Protein AF-A0A2M8KJ79-F1 (afdb_monomer_lite)

Radius of gyration: 17.93 Å; chains: 1; bounding box: 48×59×41 Å

Foldseek 3Di:
DDDDWDQLLVVLLVVQVVQAPDQPQQFDWDQDPNDTDGLCPRLLQRFQQSLQVSCVVSVQFDHGDSAPVVSVVRNVVSAKDWDDDADFFKKWWWAWDDDPNDTHTGIWGDHPPQKTWTRDNVSSGIHIAGSCNVVPIDTPTIIDHPCSVDSTDDDDDDDDDPDDDDDDD

pLDDT: mean 88.81, std 17.7, range [31.11, 98.81]

Organism: NCBI:txid1974816

Sequence (169 aa):
MPQYKIALKKSYLAMIKNAVGTNMFRNFYLIKNGRVNDDTKDGQLSCALFVTAILYHFGLIKKPHLTVKSTQADLKTSGWRKIKGPKPGAVLFWEEKYNNGSANRHVGFYLGQQMAISNMASKRKPGRHHWTYNNARQVEAIYWHSELNNKQFNGAGKKLDKDEKIIDS

Structure (mmCIF, N/CA/C/O backbone):
data_AF-A0A2M8KJ79-F1
#
_entry.id   AF-A0A2M8KJ79-F1
#
loop_
_atom_site.group_PDB
_atom_site.id
_atom_site.type_symbol
_atom_site.label_atom_id
_atom_site.label_alt_id
_atom_site.label_comp_id
_atom_site.label_asym_id
_atom_site.label_entity_id
_atom_site.label_seq_id
_atom_site.pdbx_PDB_ins_code
_atom_site.Cartn_x
_atom_site.Cartn_y
_atom_site.Cartn_z
_atom_site.occupancy
_atom_site.B_iso_or_equiv
_atom_site.auth_seq_id
_atom_site.auth_comp_id
_atom_site.auth_asym_id
_atom_site.auth_atom_id
_atom_site.pdbx_PDB_model_num
ATOM 1 N N . MET A 1 1 ? -30.635 21.787 -1.728 1.00 49.97 1 MET A N 1
ATOM 2 C CA . MET A 1 1 ? -29.922 20.628 -2.319 1.00 49.97 1 MET A CA 1
ATOM 3 C C . MET A 1 1 ? -29.562 19.649 -1.206 1.00 49.97 1 MET A C 1
ATOM 5 O O . MET A 1 1 ? -29.177 20.126 -0.144 1.00 49.97 1 MET A O 1
ATOM 9 N N . PRO A 1 2 ? -29.710 18.325 -1.388 1.00 60.00 2 PRO A N 1
ATOM 10 C CA . PRO A 1 2 ? -29.356 17.361 -0.348 1.00 60.00 2 PRO A CA 1
ATOM 11 C C . PRO A 1 2 ? -27.848 17.372 -0.060 1.00 60.00 2 PRO A C 1
ATOM 13 O O . PRO A 1 2 ? -27.031 17.404 -0.979 1.00 60.00 2 PRO A O 1
ATOM 16 N N . GLN A 1 3 ? -27.485 17.340 1.225 1.00 80.56 3 GLN A N 1
ATOM 17 C CA . GLN A 1 3 ? -26.095 17.273 1.674 1.00 80.56 3 GLN A CA 1
ATOM 18 C C . GLN A 1 3 ? -25.625 15.812 1.685 1.00 80.56 3 GLN A C 1
ATOM 20 O O . GLN A 1 3 ? -26.063 15.015 2.514 1.00 80.56 3 GLN A O 1
ATOM 25 N N . TYR A 1 4 ? -24.710 15.458 0.784 1.00 82.38 4 TYR A N 1
ATOM 26 C CA . TYR A 1 4 ? -24.115 14.122 0.732 1.00 82.38 4 TYR A CA 1
ATOM 27 C C . TYR A 1 4 ? -22.807 14.067 1.525 1.00 82.38 4 TYR A C 1
ATOM 29 O O . TYR A 1 4 ? -21.997 14.990 1.478 1.00 82.38 4 TYR A O 1
ATOM 37 N N . LYS A 1 5 ? -22.584 12.960 2.243 1.00 83.31 5 LYS A N 1
ATOM 38 C CA . LYS A 1 5 ? -21.349 12.692 2.995 1.00 83.31 5 LYS A CA 1
ATOM 39 C C . LYS A 1 5 ? -20.758 11.355 2.571 1.00 83.31 5 LYS A C 1
ATOM 41 O O . LYS A 1 5 ? -21.485 10.376 2.399 1.00 83.31 5 LYS A O 1
ATOM 46 N N . ILE A 1 6 ? -19.435 11.290 2.438 1.00 87.00 6 ILE A N 1
ATOM 47 C CA . ILE A 1 6 ? -18.749 10.059 2.036 1.00 87.00 6 ILE A CA 1
ATOM 48 C C . ILE A 1 6 ? -18.620 9.128 3.247 1.00 87.00 6 ILE A C 1
ATOM 50 O O . ILE A 1 6 ? -18.073 9.499 4.289 1.00 87.00 6 ILE A O 1
ATOM 54 N N . ALA A 1 7 ? -19.050 7.875 3.083 1.00 93.12 7 ALA A N 1
ATOM 55 C CA . ALA A 1 7 ? -18.786 6.793 4.030 1.00 93.12 7 ALA A CA 1
ATOM 56 C C . ALA A 1 7 ? -17.352 6.248 3.852 1.00 93.12 7 ALA A C 1
ATOM 58 O O . ALA A 1 7 ? -17.161 5.106 3.427 1.00 93.12 7 ALA A O 1
ATOM 59 N N . LEU A 1 8 ? -16.343 7.072 4.169 1.00 94.31 8 LEU A N 1
ATOM 60 C CA . LEU A 1 8 ? -14.927 6.869 3.812 1.00 94.31 8 LEU A CA 1
ATOM 61 C C . LEU A 1 8 ? -14.433 5.444 4.046 1.00 94.31 8 LEU A C 1
ATOM 63 O O . LEU A 1 8 ? -14.038 4.770 3.100 1.00 94.31 8 LEU A O 1
ATOM 67 N N . LYS A 1 9 ? -14.489 4.956 5.292 1.00 95.44 9 LYS A N 1
ATOM 68 C CA . LYS A 1 9 ? -13.973 3.622 5.629 1.00 95.44 9 LYS A CA 1
ATOM 69 C C . LYS A 1 9 ? -14.675 2.515 4.837 1.00 95.44 9 LYS A C 1
ATOM 71 O O . LYS A 1 9 ? -14.025 1.556 4.427 1.00 95.44 9 LYS A O 1
ATOM 76 N N . LYS A 1 10 ? -15.992 2.627 4.630 1.00 95.75 10 LYS A N 1
ATOM 77 C CA . LYS A 1 10 ? -16.778 1.616 3.909 1.00 95.75 10 LYS A CA 1
ATOM 78 C C . LYS A 1 10 ? -16.362 1.571 2.440 1.00 95.75 10 LYS A C 1
ATOM 80 O O . LYS A 1 10 ? -16.045 0.490 1.950 1.00 95.75 10 LYS A O 1
ATOM 85 N N . SER A 1 11 ? -16.297 2.727 1.782 1.00 97.12 11 SER A N 1
ATOM 86 C CA . SER A 1 11 ? -15.867 2.839 0.383 1.00 97.12 11 SER A CA 1
ATOM 87 C C . SER A 1 11 ? -14.410 2.409 0.196 1.00 97.12 11 SER A C 1
ATOM 89 O O . SER A 1 11 ? -14.110 1.644 -0.715 1.00 97.12 11 SER A O 1
ATOM 91 N N . TYR A 1 12 ? -13.522 2.808 1.109 1.00 97.62 12 TYR A N 1
ATOM 92 C CA . TYR A 1 12 ? -12.113 2.415 1.124 1.00 97.62 12 TYR A CA 1
ATOM 93 C C . TYR A 1 12 ? -11.926 0.899 1.220 1.00 97.62 12 TYR A C 1
ATOM 95 O O . TYR A 1 12 ? -11.257 0.293 0.384 1.00 97.62 12 TYR A O 1
ATOM 103 N N . LEU A 1 13 ? -12.579 0.252 2.191 1.00 98.00 13 LEU A N 1
ATOM 104 C CA . LEU A 1 13 ? -12.514 -1.203 2.334 1.00 98.00 13 LEU A CA 1
ATOM 105 C C . LEU A 1 13 ? -13.159 -1.933 1.152 1.00 98.00 13 LEU A C 1
ATOM 107 O O . LEU A 1 13 ? -12.666 -2.990 0.760 1.00 98.00 13 LEU A O 1
ATOM 111 N N . ALA A 1 14 ? -14.246 -1.399 0.590 1.00 98.44 14 ALA A N 1
ATOM 112 C CA . ALA A 1 14 ? -14.871 -1.962 -0.602 1.00 98.44 14 ALA A CA 1
ATOM 113 C C . ALA A 1 14 ? -13.920 -1.902 -1.805 1.00 98.44 14 ALA A C 1
ATOM 115 O O . ALA A 1 14 ? -13.718 -2.918 -2.463 1.00 98.44 14 ALA A O 1
ATOM 116 N N . MET A 1 15 ? -13.257 -0.764 -2.035 1.00 98.56 15 MET A N 1
ATOM 117 C CA . MET A 1 15 ? -12.286 -0.607 -3.121 1.00 98.56 15 MET A CA 1
ATOM 118 C C . MET A 1 15 ? -11.098 -1.565 -2.973 1.00 98.56 15 MET A C 1
ATOM 120 O O . MET A 1 15 ? -10.739 -2.238 -3.936 1.00 98.56 15 MET A O 1
ATOM 124 N N . ILE A 1 16 ? -10.541 -1.708 -1.764 1.00 98.69 16 ILE A N 1
ATOM 125 C CA . ILE A 1 16 ? -9.468 -2.682 -1.502 1.00 98.69 16 ILE A CA 1
ATOM 126 C C . ILE A 1 16 ? -9.925 -4.106 -1.842 1.00 98.69 16 ILE A C 1
ATOM 128 O O . ILE A 1 16 ? -9.190 -4.855 -2.482 1.00 98.69 16 ILE A O 1
ATOM 132 N N . LYS A 1 17 ? -11.135 -4.498 -1.424 1.00 98.56 17 LYS A N 1
ATOM 133 C CA . LYS A 1 17 ? -11.678 -5.841 -1.686 1.00 98.56 17 LYS A CA 1
ATOM 134 C C . LYS A 1 17 ? -11.936 -6.080 -3.174 1.00 98.56 17 LYS A C 1
ATOM 136 O O . LYS A 1 17 ? -11.635 -7.173 -3.651 1.00 98.56 17 LYS A O 1
ATOM 141 N N . ASN A 1 18 ? -12.454 -5.077 -3.878 1.00 98.56 18 ASN A N 1
ATOM 142 C CA . ASN A 1 18 ? -12.783 -5.150 -5.303 1.00 98.56 18 ASN A CA 1
ATOM 143 C C . ASN A 1 18 ? -11.539 -5.103 -6.200 1.00 98.56 18 ASN A C 1
ATOM 145 O O . ASN A 1 18 ? -11.597 -5.524 -7.348 1.00 98.56 18 ASN A O 1
ATOM 149 N N . ALA A 1 19 ? -10.398 -4.646 -5.679 1.00 98.38 19 ALA A N 1
ATOM 150 C CA . ALA A 1 19 ? -9.133 -4.676 -6.402 1.00 98.38 19 ALA A CA 1
ATOM 151 C C . ALA A 1 19 ? -8.571 -6.094 -6.610 1.00 98.38 19 ALA A C 1
ATOM 153 O O . ALA A 1 19 ? -7.652 -6.278 -7.405 1.00 98.38 19 ALA A O 1
ATOM 154 N N . VAL A 1 20 ? -9.070 -7.114 -5.907 1.00 98.50 20 VAL A N 1
ATOM 155 C CA . VAL A 1 20 ? -8.586 -8.489 -6.088 1.00 98.50 20 VAL A CA 1
ATOM 156 C C . VAL A 1 20 ? -8.828 -8.944 -7.523 1.00 98.50 20 VAL A C 1
ATOM 158 O O . VAL A 1 20 ? -9.947 -8.903 -8.016 1.00 98.50 20 VAL A O 1
ATOM 161 N N . GLY A 1 21 ? -7.774 -9.422 -8.181 1.00 98.25 21 GLY A N 1
ATOM 162 C CA . GLY A 1 21 ? -7.871 -9.968 -9.532 1.00 98.25 21 GLY A CA 1
ATOM 163 C C . GLY A 1 21 ? -7.806 -8.940 -10.664 1.00 98.25 21 GLY A C 1
ATOM 164 O O . GLY A 1 21 ? -7.657 -9.351 -11.814 1.00 98.25 21 GLY A O 1
ATOM 165 N N . THR A 1 22 ? -7.860 -7.638 -10.366 1.00 98.25 22 THR A N 1
ATOM 166 C CA . THR A 1 22 ? -7.820 -6.587 -11.393 1.00 98.25 22 THR A CA 1
ATOM 167 C C . THR A 1 22 ? -6.438 -6.430 -12.033 1.00 98.25 22 THR A C 1
ATOM 169 O O . THR A 1 22 ? -5.411 -6.640 -11.387 1.00 98.25 22 THR A O 1
ATOM 172 N N . ASN A 1 23 ? -6.415 -5.984 -13.292 1.00 98.12 23 ASN A N 1
ATOM 173 C CA . ASN A 1 23 ? -5.193 -5.612 -14.013 1.00 98.12 23 ASN A CA 1
ATOM 174 C C . ASN A 1 23 ? -4.889 -4.105 -13.945 1.00 98.12 23 ASN A C 1
ATOM 176 O O . ASN A 1 23 ? -3.877 -3.675 -14.485 1.00 98.12 23 ASN A O 1
ATOM 180 N N . MET A 1 24 ? -5.716 -3.302 -13.261 1.00 97.75 24 MET A N 1
ATOM 181 C CA . MET A 1 24 ? -5.559 -1.836 -13.203 1.00 97.75 24 MET A CA 1
ATOM 182 C C . MET A 1 24 ? -4.191 -1.363 -12.692 1.00 97.75 24 MET A C 1
ATOM 184 O O . MET A 1 24 ? -3.760 -0.269 -13.027 1.00 97.75 24 MET A O 1
ATOM 188 N N . PHE A 1 25 ? -3.513 -2.169 -11.874 1.00 97.62 25 PHE A N 1
ATOM 189 C CA . PHE A 1 25 ? -2.217 -1.817 -11.283 1.00 97.62 25 PHE A CA 1
ATOM 190 C C . PHE A 1 25 ? -1.048 -2.542 -11.956 1.00 97.62 25 PHE A C 1
ATOM 192 O O . PHE A 1 25 ? 0.054 -2.545 -11.415 1.00 97.62 25 PHE A O 1
ATOM 199 N N . ARG A 1 26 ? -1.282 -3.231 -13.079 1.00 97.75 26 ARG A N 1
ATOM 200 C CA . ARG A 1 26 ? -0.285 -4.119 -13.685 1.00 97.75 26 ARG A CA 1
ATOM 201 C C . ARG A 1 26 ? 0.870 -3.359 -14.328 1.00 97.75 26 ARG A C 1
ATOM 203 O O . ARG A 1 26 ? 1.999 -3.797 -14.167 1.00 97.75 26 ARG A O 1
ATOM 210 N N . ASN A 1 27 ? 0.592 -2.266 -15.031 1.00 98.25 27 ASN A N 1
ATOM 211 C CA . ASN A 1 27 ? 1.594 -1.553 -15.818 1.00 98.25 27 ASN A CA 1
ATOM 212 C C . ASN A 1 27 ? 1.667 -0.084 -15.390 1.00 98.25 27 ASN A C 1
ATOM 214 O O . ASN A 1 27 ? 0.641 0.549 -15.134 1.00 98.25 27 ASN A O 1
ATOM 218 N N . PHE A 1 28 ? 2.879 0.463 -15.341 1.00 97.38 28 PHE A N 1
ATOM 219 C CA . PHE A 1 28 ? 3.123 1.887 -15.152 1.00 97.38 28 PHE A CA 1
ATOM 220 C C . PHE A 1 28 ? 4.386 2.282 -15.901 1.00 97.38 28 PHE A C 1
ATOM 222 O O . PHE A 1 28 ? 5.471 1.762 -15.635 1.00 97.38 28 PHE A O 1
ATOM 229 N N . TYR A 1 29 ? 4.235 3.205 -16.844 1.00 97.50 29 TYR A N 1
ATOM 230 C CA . TYR A 1 29 ? 5.286 3.534 -17.791 1.00 97.50 29 TYR A CA 1
ATOM 231 C C . TYR A 1 29 ? 6.021 4.807 -17.384 1.00 97.50 29 TYR A C 1
ATOM 233 O O . TYR A 1 29 ? 5.394 5.837 -17.138 1.00 97.50 29 TYR A O 1
ATOM 241 N N . LEU A 1 30 ? 7.351 4.744 -17.342 1.00 96.06 30 LEU A N 1
ATOM 242 C CA . LEU A 1 30 ? 8.225 5.899 -17.142 1.00 96.06 30 LEU A CA 1
ATOM 243 C C . LEU A 1 30 ? 9.149 6.093 -18.340 1.00 96.06 30 LEU A C 1
ATOM 245 O O . LEU A 1 30 ? 9.641 5.129 -18.925 1.00 96.06 30 LEU A O 1
ATOM 249 N N . ILE A 1 31 ? 9.450 7.351 -18.653 1.00 97.31 31 ILE A N 1
ATOM 250 C CA . ILE A 1 31 ? 10.493 7.697 -19.617 1.00 97.31 31 ILE A CA 1
ATOM 251 C C . ILE A 1 31 ? 11.818 7.828 -18.859 1.00 97.31 31 ILE A C 1
ATOM 253 O O . ILE A 1 31 ? 11.955 8.683 -17.986 1.00 97.31 31 ILE A O 1
ATOM 257 N N . LYS A 1 32 ? 12.799 6.980 -19.186 1.00 94.44 32 LYS A N 1
ATOM 258 C CA . LYS A 1 32 ? 14.167 7.027 -18.643 1.00 94.44 32 LYS A CA 1
ATOM 259 C C . LYS A 1 32 ? 15.148 7.055 -19.801 1.00 94.44 32 LYS A C 1
ATOM 261 O O . LYS A 1 32 ? 15.110 6.165 -20.648 1.00 94.44 32 LYS A O 1
ATOM 266 N N . ASN A 1 33 ? 16.008 8.072 -19.844 1.00 95.06 33 ASN A N 1
ATOM 267 C CA . ASN A 1 33 ? 16.997 8.263 -20.914 1.00 95.06 33 ASN A CA 1
ATOM 268 C C . ASN A 1 33 ? 16.364 8.175 -22.322 1.00 95.06 33 ASN A C 1
ATOM 270 O O . ASN A 1 33 ? 16.860 7.466 -23.193 1.00 95.06 33 ASN A O 1
ATOM 274 N N . GLY A 1 34 ? 15.207 8.822 -22.511 1.00 96.25 34 GLY A N 1
ATOM 275 C CA . GLY A 1 34 ? 14.469 8.832 -23.783 1.00 96.25 34 GLY A CA 1
ATOM 276 C C . GLY A 1 34 ? 13.712 7.543 -24.130 1.00 96.25 34 GLY A C 1
ATOM 277 O O . GLY A 1 34 ? 13.091 7.482 -25.185 1.00 96.25 34 GLY A O 1
ATOM 278 N N . ARG A 1 35 ? 13.723 6.515 -23.269 1.00 96.69 35 ARG A N 1
ATOM 279 C CA . ARG A 1 35 ? 13.027 5.237 -23.505 1.00 96.69 35 ARG A CA 1
ATOM 280 C C . ARG A 1 35 ? 11.840 5.060 -22.570 1.00 96.69 35 ARG A C 1
ATOM 282 O O . ARG A 1 35 ? 11.961 5.307 -21.370 1.00 96.69 35 ARG A O 1
ATOM 289 N N . VAL A 1 36 ? 10.718 4.586 -23.110 1.00 97.56 36 VAL A N 1
ATOM 290 C CA . VAL A 1 36 ? 9.546 4.172 -22.327 1.00 97.56 36 VAL A CA 1
ATOM 291 C C . VAL A 1 36 ? 9.827 2.806 -21.702 1.00 97.56 36 VAL A C 1
ATOM 293 O O . VAL A 1 36 ? 10.136 1.852 -22.410 1.00 97.56 36 VAL A O 1
ATOM 296 N N . ASN A 1 37 ? 9.717 2.708 -20.380 1.00 96.81 37 ASN A N 1
ATOM 297 C CA . ASN A 1 37 ? 9.928 1.479 -19.618 1.00 96.81 37 ASN A CA 1
ATOM 298 C C . ASN A 1 37 ? 8.694 1.181 -18.766 1.00 96.81 37 ASN A C 1
ATOM 300 O O . ASN A 1 37 ? 8.189 2.082 -18.100 1.00 96.81 37 ASN A O 1
ATOM 304 N N . ASP A 1 38 ? 8.236 -0.073 -18.746 1.00 96.88 38 ASP A N 1
ATOM 305 C CA . ASP A 1 38 ? 7.277 -0.537 -17.738 1.00 96.88 38 ASP A CA 1
ATOM 306 C C . ASP A 1 38 ? 8.007 -0.794 -16.415 1.00 96.88 38 ASP A C 1
ATOM 308 O O . ASP A 1 38 ? 8.621 -1.843 -16.195 1.00 96.88 38 ASP A O 1
ATOM 312 N N . ASP A 1 39 ? 7.922 0.178 -15.516 1.00 94.44 39 ASP A N 1
ATOM 313 C CA . ASP A 1 39 ? 8.616 0.164 -14.231 1.00 94.44 39 ASP A CA 1
ATOM 314 C C . ASP A 1 39 ? 8.011 -0.831 -13.234 1.00 94.44 39 ASP A C 1
ATOM 316 O O . ASP A 1 39 ? 8.663 -1.230 -12.267 1.00 94.44 39 ASP A O 1
ATOM 320 N N . THR A 1 40 ? 6.784 -1.286 -13.489 1.00 94.94 40 THR A N 1
ATOM 321 C CA . THR A 1 40 ? 6.140 -2.348 -12.711 1.00 94.94 40 THR A CA 1
ATOM 322 C C . THR A 1 40 ? 6.460 -3.756 -13.209 1.00 94.94 40 THR A C 1
ATOM 324 O O . THR A 1 40 ? 6.088 -4.725 -12.540 1.00 94.94 40 THR A O 1
ATOM 327 N N . LYS A 1 41 ? 7.198 -3.885 -14.324 1.00 95.00 41 LYS A N 1
ATOM 328 C CA . LYS A 1 41 ? 7.623 -5.158 -14.931 1.00 95.00 41 LYS A CA 1
ATOM 329 C C . LYS A 1 41 ? 6.457 -6.131 -15.126 1.00 95.00 41 LYS A C 1
ATOM 331 O O . LYS A 1 41 ? 6.478 -7.239 -14.585 1.00 95.00 41 LYS A O 1
ATOM 336 N N . ASP A 1 42 ? 5.426 -5.698 -15.845 1.00 96.62 42 ASP A N 1
ATOM 337 C CA . ASP A 1 42 ? 4.208 -6.476 -16.075 1.00 96.62 42 ASP A CA 1
ATOM 338 C C . ASP A 1 42 ? 3.591 -7.003 -14.767 1.00 96.62 42 ASP A C 1
ATOM 340 O O . ASP A 1 42 ? 3.303 -8.185 -14.597 1.00 96.62 42 ASP A O 1
ATOM 344 N N . GLY A 1 43 ? 3.442 -6.133 -13.771 1.00 94.81 43 GLY A N 1
ATOM 345 C CA . GLY A 1 43 ? 2.766 -6.454 -12.517 1.00 94.81 43 GLY A CA 1
ATOM 346 C C . GLY A 1 43 ? 3.634 -7.108 -11.444 1.00 94.81 43 GLY A C 1
ATOM 347 O O . GLY A 1 43 ? 3.144 -7.357 -10.340 1.00 94.81 43 GLY A O 1
ATOM 348 N N . GLN A 1 44 ? 4.907 -7.404 -11.713 1.00 93.50 44 GLN A N 1
ATOM 349 C CA . GLN A 1 44 ? 5.792 -8.025 -10.721 1.00 93.50 44 GLN A CA 1
ATOM 350 C C . GLN A 1 44 ? 6.142 -7.067 -9.571 1.00 93.50 44 GLN A C 1
ATOM 352 O O . GLN A 1 44 ? 6.250 -7.508 -8.426 1.00 93.50 44 GLN A O 1
ATOM 357 N N . LEU A 1 45 ? 6.250 -5.761 -9.847 1.00 93.50 45 LEU A N 1
ATOM 358 C CA . LEU A 1 45 ? 6.674 -4.724 -8.892 1.00 93.50 45 LEU A CA 1
ATOM 359 C C . LEU A 1 45 ? 5.557 -3.732 -8.508 1.00 93.50 45 LEU A C 1
ATOM 361 O O . LEU A 1 45 ? 5.812 -2.652 -7.983 1.00 93.50 45 LEU A O 1
ATOM 365 N N . SER A 1 46 ? 4.294 -4.108 -8.706 1.00 95.88 46 SER A N 1
ATOM 366 C CA . SER A 1 46 ? 3.136 -3.216 -8.532 1.00 95.88 46 SER A CA 1
ATOM 367 C C . SER A 1 46 ? 2.641 -2.997 -7.101 1.00 95.88 46 SER A C 1
ATOM 369 O O . SER A 1 46 ? 1.606 -2.359 -6.916 1.00 95.88 46 SER A O 1
ATOM 371 N N . CYS A 1 47 ? 3.304 -3.521 -6.064 1.00 96.25 47 CYS A N 1
ATOM 372 C CA . CYS A 1 47 ? 2.766 -3.456 -4.695 1.00 96.25 47 CYS A CA 1
ATOM 373 C C . CYS A 1 47 ? 2.569 -2.017 -4.191 1.00 96.25 47 CYS A C 1
ATOM 375 O O . CYS A 1 47 ? 1.506 -1.695 -3.658 1.00 96.25 47 CYS A O 1
ATOM 377 N N . ALA A 1 48 ? 3.552 -1.142 -4.417 1.00 97.50 48 ALA A N 1
ATOM 378 C CA . ALA A 1 48 ? 3.472 0.267 -4.045 1.00 97.50 48 ALA A CA 1
ATOM 379 C C . ALA A 1 48 ? 2.434 1.021 -4.887 1.00 97.50 48 ALA A C 1
ATOM 381 O O . ALA A 1 48 ? 1.634 1.770 -4.328 1.00 97.50 48 ALA A O 1
ATOM 382 N N . LEU A 1 49 ? 2.376 0.763 -6.198 1.00 98.25 49 LEU A N 1
ATOM 383 C CA . LEU A 1 49 ? 1.385 1.378 -7.084 1.00 98.25 49 LEU A CA 1
ATOM 384 C C . LEU A 1 49 ? -0.043 1.034 -6.653 1.00 98.25 49 LEU A C 1
ATOM 386 O O . LEU A 1 49 ? -0.873 1.924 -6.502 1.00 98.25 49 LEU A O 1
ATOM 390 N N . PHE A 1 50 ? -0.311 -0.248 -6.397 1.00 98.62 50 PHE A N 1
ATOM 391 C CA . PHE A 1 50 ? -1.608 -0.724 -5.919 1.00 98.62 50 PHE A CA 1
ATOM 392 C C . PHE A 1 50 ? -2.040 -0.005 -4.636 1.00 98.62 50 PHE A C 1
ATOM 394 O O . PHE A 1 50 ? -3.138 0.549 -4.565 1.00 98.62 50 PHE A O 1
ATOM 401 N N . VAL A 1 51 ? -1.174 -0.005 -3.619 1.00 98.75 51 VAL A N 1
ATOM 402 C CA . VAL A 1 51 ? -1.497 0.600 -2.324 1.00 98.75 51 VAL A CA 1
ATOM 403 C C . VAL A 1 51 ? -1.698 2.103 -2.473 1.00 98.75 51 VAL A C 1
ATOM 405 O O . VAL A 1 51 ? -2.703 2.644 -2.016 1.00 98.75 51 VAL A O 1
ATOM 408 N N . THR A 1 52 ? -0.774 2.787 -3.140 1.00 98.62 52 THR A N 1
ATOM 409 C CA . THR A 1 52 ? -0.803 4.249 -3.213 1.00 98.62 52 THR A CA 1
ATOM 410 C C . THR A 1 52 ? -1.901 4.784 -4.116 1.00 98.62 52 THR A C 1
ATOM 412 O O . THR A 1 52 ? -2.463 5.820 -3.784 1.00 98.62 52 THR A O 1
ATOM 415 N N . ALA A 1 53 ? -2.294 4.074 -5.175 1.00 98.50 53 ALA A N 1
ATOM 416 C CA . ALA A 1 53 ? -3.436 4.465 -5.998 1.00 98.50 53 ALA A CA 1
ATOM 417 C C . ALA A 1 53 ? -4.737 4.523 -5.178 1.00 98.50 53 ALA A C 1
ATOM 419 O O . ALA A 1 53 ? -5.473 5.506 -5.256 1.00 98.50 53 ALA A O 1
ATOM 420 N N . ILE A 1 54 ? -4.989 3.515 -4.334 1.00 98.62 54 ILE A N 1
ATOM 421 C CA . ILE A 1 54 ? -6.171 3.502 -3.458 1.00 98.62 54 ILE A CA 1
ATOM 422 C C . ILE A 1 54 ? -6.062 4.591 -2.391 1.00 98.62 54 ILE A C 1
ATOM 424 O O . ILE A 1 54 ? -7.011 5.338 -2.173 1.00 98.62 54 ILE A O 1
ATOM 428 N N . LEU A 1 55 ? -4.916 4.704 -1.719 1.00 98.62 55 LEU A N 1
ATOM 429 C CA . LEU A 1 55 ? -4.732 5.717 -0.678 1.00 98.62 55 LEU A CA 1
ATOM 430 C C . LEU A 1 55 ? -4.902 7.141 -1.221 1.00 98.62 55 LEU A C 1
ATOM 432 O O . LEU A 1 55 ? -5.545 7.969 -0.579 1.00 98.62 55 LEU A O 1
ATOM 436 N N . TYR A 1 56 ? -4.355 7.406 -2.406 1.00 98.44 56 TYR A N 1
ATOM 437 C CA . TYR A 1 56 ? -4.451 8.697 -3.073 1.00 98.44 56 TYR A CA 1
ATOM 438 C C . TYR A 1 56 ? -5.890 9.014 -3.490 1.00 98.44 56 TYR A C 1
ATOM 440 O O . TYR A 1 56 ? -6.352 10.125 -3.248 1.00 98.44 56 TYR A O 1
ATOM 448 N N . HIS A 1 57 ? -6.635 8.029 -4.010 1.00 97.62 57 HIS A N 1
ATOM 449 C CA . HIS A 1 57 ? -8.053 8.191 -4.353 1.00 97.62 57 HIS A CA 1
ATOM 450 C C . HIS A 1 57 ? -8.901 8.701 -3.173 1.00 97.62 57 HIS A C 1
ATOM 452 O O . HIS A 1 57 ? -9.839 9.467 -3.370 1.00 97.62 57 HIS A O 1
ATOM 458 N N . PHE A 1 58 ? -8.551 8.320 -1.941 1.00 96.62 58 PHE A N 1
ATOM 459 C CA . PHE A 1 58 ? -9.236 8.768 -0.725 1.00 96.62 58 PHE A CA 1
ATOM 460 C C . PHE A 1 58 ? -8.577 9.970 -0.029 1.00 96.62 58 PHE A C 1
ATOM 462 O O . PHE A 1 58 ? -8.997 10.332 1.067 1.00 96.62 58 PHE A O 1
ATOM 469 N N . GLY A 1 59 ? -7.554 10.589 -0.627 1.00 96.19 59 GLY A N 1
ATOM 470 C CA . GLY A 1 59 ? -6.842 11.723 -0.028 1.00 96.19 59 GLY A CA 1
ATOM 471 C C . GLY A 1 59 ? -6.043 11.368 1.231 1.00 96.19 59 GLY A C 1
ATOM 472 O O . GLY A 1 59 ? -5.751 12.244 2.037 1.00 96.19 59 GLY A O 1
ATOM 473 N N . LEU A 1 60 ? -5.690 10.091 1.415 1.00 97.50 60 LEU A N 1
ATOM 474 C CA . LEU A 1 60 ? -4.971 9.601 2.597 1.00 97.50 60 LEU A CA 1
ATOM 475 C C . LEU A 1 60 ? -3.441 9.680 2.447 1.00 97.50 60 LEU A C 1
ATOM 477 O O . LEU A 1 60 ? -2.714 9.365 3.387 1.00 97.50 60 LEU A O 1
ATOM 481 N N . ILE A 1 61 ? -2.948 10.056 1.266 1.00 98.44 61 ILE A N 1
ATOM 482 C CA . ILE A 1 61 ? -1.545 10.382 0.972 1.00 98.44 61 ILE A CA 1
ATOM 483 C C . ILE A 1 61 ? -1.491 11.526 -0.044 1.00 98.44 61 ILE A C 1
ATOM 485 O O . ILE A 1 61 ? -2.489 11.813 -0.705 1.00 98.44 61 ILE A O 1
ATOM 489 N N . LYS A 1 62 ? -0.324 12.156 -0.210 1.00 97.94 62 LYS A N 1
ATOM 490 C CA . LYS A 1 62 ? -0.175 13.337 -1.075 1.00 97.94 62 LYS A CA 1
ATOM 491 C C . LYS A 1 62 ? -0.067 12.999 -2.557 1.00 97.94 62 LYS A C 1
ATOM 493 O O . LYS A 1 62 ? -0.509 13.795 -3.379 1.00 97.94 62 LYS A O 1
ATOM 498 N N . LYS A 1 63 ? 0.542 11.864 -2.917 1.00 97.12 63 LYS A N 1
ATOM 499 C CA . LYS A 1 63 ? 0.705 11.447 -4.322 1.00 97.12 63 LYS A CA 1
ATOM 500 C C . LYS A 1 63 ? 0.881 9.931 -4.484 1.00 97.12 63 LYS A C 1
ATOM 502 O O . LYS A 1 63 ? 1.250 9.269 -3.516 1.00 97.12 63 LYS A O 1
ATOM 507 N N . PRO A 1 64 ? 0.657 9.368 -5.685 1.00 97.38 64 PRO A N 1
ATOM 508 C CA . PRO A 1 64 ? 1.004 7.979 -5.988 1.00 97.38 64 PRO A CA 1
ATOM 509 C C . PRO A 1 64 ? 2.518 7.728 -5.932 1.00 97.38 64 PRO A C 1
ATOM 511 O O . PRO A 1 64 ? 3.311 8.623 -6.230 1.00 97.38 64 PRO A O 1
ATOM 514 N N . HIS A 1 65 ? 2.925 6.497 -5.604 1.00 97.62 65 HIS A N 1
ATOM 515 C CA . HIS A 1 65 ? 4.336 6.097 -5.565 1.00 97.62 65 HIS A CA 1
ATOM 516 C C . HIS A 1 65 ? 4.568 4.699 -6.143 1.00 97.62 65 HIS A C 1
ATOM 518 O O . HIS A 1 65 ? 3.745 3.800 -5.991 1.00 97.62 65 HIS A O 1
ATOM 524 N N . LEU A 1 66 ? 5.753 4.492 -6.724 1.00 95.81 66 LEU A N 1
ATOM 525 C CA . LEU A 1 66 ? 6.188 3.194 -7.259 1.00 95.81 66 LEU A CA 1
ATOM 526 C C . LEU A 1 66 ? 7.136 2.427 -6.330 1.00 95.81 66 LEU A C 1
ATOM 528 O O . LEU A 1 66 ? 7.465 1.279 -6.608 1.00 95.81 66 LEU A O 1
ATOM 532 N N . THR A 1 67 ? 7.576 3.020 -5.213 1.00 95.50 67 THR A N 1
ATOM 533 C CA . THR A 1 67 ? 8.483 2.345 -4.271 1.00 95.50 67 THR A CA 1
ATOM 534 C C . THR A 1 67 ? 7.906 2.276 -2.863 1.00 95.50 67 THR A C 1
ATOM 536 O O . THR A 1 67 ? 7.234 3.192 -2.382 1.00 95.50 67 THR A O 1
ATOM 539 N N . VAL A 1 68 ? 8.213 1.188 -2.153 1.00 96.25 68 VAL A N 1
ATOM 540 C CA . VAL A 1 68 ? 7.791 0.991 -0.755 1.00 96.25 68 VAL A CA 1
ATOM 541 C C . VAL A 1 68 ? 8.381 2.075 0.156 1.00 96.25 68 VAL A C 1
ATOM 543 O O . VAL A 1 68 ? 7.693 2.593 1.034 1.00 96.25 68 VAL A O 1
ATOM 546 N N . LYS A 1 69 ? 9.635 2.485 -0.093 1.00 95.69 69 LYS A N 1
ATOM 547 C CA . LYS A 1 69 ? 10.322 3.541 0.670 1.00 95.69 69 LYS A CA 1
ATOM 548 C C . LYS A 1 69 ? 9.592 4.884 0.583 1.00 95.69 69 LYS A C 1
ATOM 550 O O . LYS A 1 69 ? 9.334 5.501 1.615 1.00 95.69 69 LYS A O 1
ATOM 555 N N . SER A 1 70 ? 9.255 5.326 -0.629 1.00 97.06 70 SER A N 1
ATOM 556 C CA . SER A 1 70 ? 8.544 6.595 -0.844 1.00 97.06 70 SER A CA 1
ATOM 557 C C . SER A 1 70 ? 7.111 6.543 -0.306 1.00 97.06 70 SER A C 1
ATOM 559 O O . SER A 1 70 ? 6.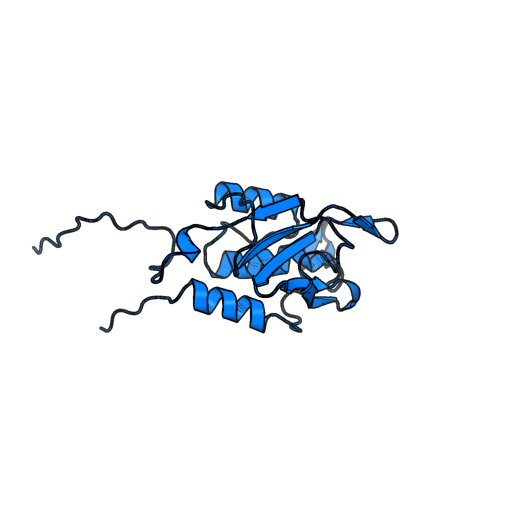692 7.478 0.373 1.00 97.06 70 SER A O 1
ATOM 561 N N . THR A 1 71 ? 6.430 5.401 -0.459 1.00 98.31 71 THR A N 1
ATOM 562 C CA . THR A 1 71 ? 5.126 5.139 0.172 1.00 98.31 71 THR A CA 1
ATOM 563 C C . THR A 1 71 ? 5.193 5.339 1.689 1.00 98.31 71 THR A C 1
ATOM 565 O O . THR A 1 71 ? 4.406 6.094 2.255 1.00 98.31 71 THR A O 1
ATOM 568 N N . GLN A 1 72 ? 6.162 4.714 2.367 1.00 97.81 72 GLN A N 1
ATOM 569 C CA . GLN A 1 72 ? 6.301 4.822 3.823 1.00 97.81 72 GLN A CA 1
ATOM 570 C C . GLN A 1 72 ? 6.624 6.252 4.283 1.00 97.81 72 GLN A C 1
ATOM 572 O O . GLN A 1 72 ? 6.180 6.667 5.356 1.00 97.81 72 GLN A O 1
ATOM 577 N N . ALA A 1 73 ? 7.409 6.998 3.503 1.00 98.12 73 ALA A N 1
ATOM 578 C CA . ALA A 1 73 ? 7.708 8.396 3.791 1.00 98.12 73 ALA A CA 1
ATOM 579 C C . ALA A 1 73 ? 6.444 9.265 3.700 1.00 98.12 73 ALA A C 1
ATOM 581 O O . ALA A 1 73 ? 6.151 10.001 4.641 1.00 98.12 73 ALA A O 1
ATOM 582 N N . ASP A 1 74 ? 5.660 9.128 2.627 1.00 98.62 74 ASP A N 1
ATOM 583 C CA . ASP A 1 74 ? 4.439 9.915 2.440 1.00 98.62 74 ASP A CA 1
ATOM 584 C C . ASP A 1 74 ? 3.400 9.607 3.524 1.00 98.62 74 ASP A C 1
ATOM 586 O O . ASP A 1 74 ? 2.922 10.539 4.166 1.00 98.62 74 ASP A O 1
ATOM 590 N N . LEU A 1 75 ? 3.164 8.326 3.851 1.00 98.44 75 LEU A N 1
ATOM 591 C CA . LEU A 1 75 ? 2.283 7.923 4.958 1.00 98.44 75 LEU A CA 1
ATOM 592 C C . LEU A 1 75 ? 2.581 8.704 6.248 1.00 98.44 75 LEU A C 1
ATOM 594 O O . LEU A 1 75 ? 1.673 9.275 6.853 1.00 98.44 75 LEU A O 1
ATOM 598 N N . LYS A 1 76 ? 3.856 8.777 6.659 1.00 97.81 76 LYS A N 1
ATOM 599 C CA . LYS A 1 76 ? 4.263 9.512 7.869 1.00 97.81 76 LYS A CA 1
ATOM 600 C C . LYS A 1 76 ? 3.899 10.997 7.783 1.00 97.81 76 LYS A C 1
ATOM 602 O O . LYS A 1 76 ? 3.379 11.551 8.752 1.00 97.81 76 LYS A O 1
ATOM 607 N N . THR A 1 77 ? 4.162 11.630 6.637 1.00 98.00 77 THR A N 1
ATOM 608 C CA . THR A 1 77 ? 3.859 13.058 6.424 1.00 98.00 77 THR A CA 1
ATOM 609 C C . THR A 1 77 ? 2.377 13.340 6.181 1.00 98.00 77 THR A C 1
ATOM 611 O O . THR A 1 77 ? 1.957 14.490 6.280 1.00 98.00 77 THR A O 1
ATOM 614 N N . SER A 1 78 ? 1.601 12.299 5.890 1.00 98.00 78 SER A N 1
ATOM 615 C CA . SER A 1 78 ? 0.162 12.319 5.628 1.00 98.00 78 SER A CA 1
ATOM 616 C C . SER A 1 78 ? -0.629 11.784 6.820 1.00 98.00 78 SER A C 1
ATOM 618 O O . SER A 1 78 ? -1.645 11.136 6.651 1.00 98.00 78 SER A O 1
ATOM 620 N N . GLY A 1 79 ? -0.139 11.989 8.047 1.00 97.31 79 GLY A N 1
ATOM 621 C CA . GLY A 1 79 ? -0.919 11.722 9.261 1.00 97.31 79 GLY A CA 1
ATOM 622 C C . GLY A 1 79 ? -0.998 10.260 9.713 1.00 97.31 79 GLY A C 1
ATOM 623 O O . GLY A 1 79 ? -1.528 9.997 10.794 1.00 97.31 79 GLY A O 1
ATOM 624 N N . TRP A 1 80 ? -0.423 9.300 8.982 1.00 98.38 80 TRP A N 1
ATOM 625 C CA . TRP A 1 80 ? -0.418 7.904 9.423 1.00 98.38 80 TRP A CA 1
ATOM 626 C C . TRP A 1 80 ? 0.502 7.706 10.628 1.00 98.38 80 TRP A C 1
ATOM 628 O O . TRP A 1 80 ? 1.555 8.340 10.768 1.00 98.38 80 TRP A O 1
ATOM 638 N N . ARG A 1 81 ? 0.112 6.792 11.518 1.00 98.19 81 ARG A N 1
ATOM 639 C CA . ARG A 1 81 ? 0.863 6.442 12.730 1.00 98.19 81 ARG A CA 1
ATOM 640 C C . ARG A 1 81 ? 1.070 4.938 12.812 1.00 98.19 81 ARG A C 1
ATOM 642 O O . ARG A 1 81 ? 0.201 4.171 12.399 1.00 98.19 81 ARG A O 1
ATOM 649 N N . LYS A 1 82 ? 2.225 4.522 13.344 1.00 98.38 82 LYS A N 1
ATOM 650 C CA . LYS A 1 82 ? 2.489 3.107 13.624 1.00 98.38 82 LYS A CA 1
ATOM 651 C C . LYS A 1 82 ? 1.566 2.619 14.742 1.00 98.38 82 LYS A C 1
ATOM 653 O O . LYS A 1 82 ? 1.354 3.340 15.715 1.00 98.38 82 LYS A O 1
ATOM 658 N N . ILE A 1 83 ? 1.051 1.401 14.619 1.00 98.25 83 ILE A N 1
ATOM 659 C CA . ILE A 1 83 ? 0.242 0.734 15.647 1.00 98.25 83 ILE A CA 1
ATOM 660 C C . ILE A 1 83 ? 0.758 -0.686 15.910 1.00 98.25 83 ILE A C 1
ATOM 662 O O . ILE A 1 83 ? 1.433 -1.262 15.062 1.00 98.25 83 ILE A O 1
ATOM 666 N N . LYS A 1 84 ? 0.445 -1.251 17.085 1.00 95.31 84 LYS A N 1
ATOM 667 C CA . LYS A 1 84 ? 0.927 -2.584 17.497 1.00 95.31 84 LYS A CA 1
ATOM 668 C C . LYS A 1 84 ? 0.178 -3.745 16.832 1.00 95.31 84 LYS A C 1
ATOM 670 O O . LYS A 1 84 ? 0.793 -4.743 16.491 1.00 95.31 84 LYS A O 1
ATOM 675 N N . GLY A 1 85 ? -1.140 -3.622 16.660 1.00 94.38 85 GLY A N 1
ATOM 676 C CA . GLY A 1 85 ? -1.996 -4.687 16.123 1.00 94.38 85 GLY A CA 1
ATOM 677 C C . GLY A 1 85 ? -2.772 -4.229 14.889 1.00 94.38 85 GLY A C 1
ATOM 678 O O . GLY A 1 85 ? -3.207 -3.076 14.852 1.00 94.38 85 GLY A O 1
ATOM 679 N N . PRO A 1 86 ? -2.965 -5.087 13.875 1.00 94.88 86 PRO A N 1
ATOM 680 C CA . PRO A 1 86 ? -3.575 -4.669 12.623 1.00 94.88 86 PRO A CA 1
ATOM 681 C C . PRO A 1 86 ? -5.090 -4.446 12.763 1.00 94.88 86 PRO A C 1
ATOM 683 O O . PRO A 1 86 ? -5.804 -5.208 13.412 1.00 94.88 86 PRO A O 1
ATOM 686 N N . LYS A 1 87 ? -5.593 -3.391 12.112 1.00 97.19 87 LYS A N 1
ATOM 687 C CA . LYS A 1 87 ? -7.023 -3.037 12.024 1.00 97.19 87 LYS A CA 1
ATOM 688 C C . LYS A 1 87 ? -7.473 -3.100 10.566 1.00 97.19 87 LYS A C 1
ATOM 690 O O . LYS A 1 87 ? -6.668 -2.741 9.709 1.00 97.19 87 LYS A O 1
ATOM 695 N N . PRO A 1 88 ? -8.702 -3.539 10.235 1.00 98.25 88 PRO A N 1
ATOM 696 C CA . PRO A 1 88 ? -9.162 -3.568 8.847 1.00 98.25 88 PRO A CA 1
ATOM 697 C C . PRO A 1 88 ? -8.983 -2.205 8.172 1.00 98.25 88 PRO A C 1
ATOM 699 O O . PRO A 1 88 ? -9.539 -1.205 8.635 1.00 98.25 88 PRO A O 1
ATOM 702 N N . GLY A 1 89 ? -8.195 -2.182 7.098 1.00 98.06 89 GLY A N 1
ATOM 703 C CA . GLY A 1 89 ? -7.793 -0.982 6.371 1.00 98.06 89 GLY A CA 1
ATOM 704 C C . GLY A 1 89 ? -6.397 -0.449 6.713 1.00 98.06 89 GLY A C 1
ATOM 705 O O . GLY A 1 89 ? -5.940 0.481 6.055 1.00 98.06 89 GLY A O 1
ATOM 706 N N . ALA A 1 90 ? -5.712 -1.014 7.709 1.00 98.56 90 ALA A N 1
ATOM 707 C CA . ALA A 1 90 ? -4.328 -0.669 8.021 1.00 98.56 90 ALA A CA 1
ATOM 708 C C . ALA A 1 90 ? -3.393 -1.048 6.866 1.00 98.56 90 ALA A C 1
ATOM 710 O O . ALA A 1 90 ? -3.606 -2.064 6.199 1.00 98.56 90 ALA A O 1
ATOM 711 N N . VAL A 1 91 ? -2.340 -0.255 6.675 1.00 98.75 91 VAL A N 1
ATOM 712 C CA . VAL A 1 91 ? -1.281 -0.549 5.705 1.00 98.75 91 VAL A CA 1
ATOM 713 C C . VAL A 1 91 ? -0.208 -1.381 6.397 1.00 98.75 91 VAL A C 1
ATOM 715 O O . VAL A 1 91 ? 0.310 -0.993 7.445 1.00 98.75 91 VAL A O 1
ATOM 718 N N . LEU A 1 92 ? 0.107 -2.532 5.816 1.00 98.75 92 LEU A N 1
ATOM 719 C CA . LEU A 1 92 ? 1.119 -3.468 6.286 1.00 98.75 92 LEU A CA 1
ATOM 720 C C . LEU A 1 92 ? 2.391 -3.290 5.464 1.00 98.75 92 LEU A C 1
ATOM 722 O O . LEU A 1 92 ? 2.322 -3.234 4.238 1.00 98.75 92 LEU A O 1
ATOM 726 N N . PHE A 1 93 ? 3.533 -3.240 6.140 1.00 98.31 93 PHE A N 1
ATOM 727 C CA . PHE A 1 93 ? 4.857 -3.295 5.535 1.00 98.31 93 PHE A CA 1
ATOM 728 C C . PHE A 1 93 ? 5.537 -4.571 5.998 1.00 98.31 93 PHE A C 1
ATOM 730 O O . PHE A 1 93 ? 5.691 -4.793 7.201 1.00 98.31 93 PHE A O 1
ATOM 737 N N . TRP A 1 94 ? 5.930 -5.400 5.042 1.00 97.50 94 TRP A N 1
ATOM 738 C CA . TRP A 1 94 ? 6.659 -6.629 5.312 1.00 97.50 94 TRP A CA 1
ATOM 739 C C . TRP A 1 94 ? 8.144 -6.463 5.040 1.00 97.50 94 TRP A C 1
ATOM 741 O O . TRP A 1 94 ? 8.537 -5.679 4.168 1.00 97.50 94 TRP A O 1
ATOM 751 N N . GLU A 1 95 ? 8.925 -7.269 5.754 1.00 94.00 95 GLU A N 1
ATOM 752 C CA . GLU A 1 95 ? 10.376 -7.341 5.635 1.00 94.00 95 GLU A CA 1
ATOM 753 C C . GLU A 1 95 ? 10.829 -7.556 4.199 1.00 94.00 95 GLU A C 1
ATOM 755 O O . GLU A 1 95 ? 10.104 -8.080 3.345 1.00 94.00 95 GLU A O 1
ATOM 760 N N . GLU A 1 96 ? 12.061 -7.171 3.938 1.00 90.31 96 GLU A N 1
ATOM 761 C CA . GLU A 1 96 ? 12.721 -7.445 2.680 1.00 90.31 96 GLU A CA 1
ATOM 762 C C . GLU A 1 96 ? 13.024 -8.938 2.532 1.00 90.31 96 GLU A C 1
ATOM 764 O O . GLU A 1 96 ? 13.540 -9.575 3.444 1.00 90.31 96 GLU A O 1
ATOM 769 N N . LYS A 1 97 ? 12.704 -9.506 1.367 1.00 86.06 97 LYS A N 1
ATOM 770 C CA . LYS A 1 97 ? 13.098 -10.874 1.023 1.00 86.06 97 LYS A CA 1
ATOM 771 C C . LYS A 1 97 ? 13.866 -10.896 -0.280 1.00 86.06 97 LYS A C 1
ATOM 773 O O . LYS A 1 97 ? 13.450 -10.259 -1.249 1.00 86.06 97 LYS A O 1
ATOM 778 N N . TYR A 1 98 ? 14.943 -11.670 -0.289 1.00 77.56 98 TYR A N 1
ATOM 779 C CA . TYR A 1 98 ? 15.692 -12.004 -1.490 1.00 77.56 98 TYR A CA 1
ATOM 780 C C . TYR A 1 98 ? 15.006 -13.159 -2.205 1.00 77.56 98 TYR A C 1
ATOM 782 O O . TYR A 1 98 ? 14.976 -14.273 -1.696 1.00 77.56 98 TYR A O 1
ATOM 790 N N . ASN A 1 99 ? 14.474 -12.886 -3.393 1.00 65.94 99 ASN A N 1
ATOM 791 C CA . ASN A 1 99 ? 13.968 -13.907 -4.301 1.00 65.94 99 ASN A CA 1
ATOM 792 C C . ASN A 1 99 ? 14.598 -13.679 -5.677 1.00 65.94 99 ASN A C 1
ATOM 794 O O . ASN A 1 99 ? 14.577 -12.556 -6.186 1.00 65.94 99 ASN A O 1
ATOM 798 N N . ASN A 1 100 ? 15.142 -14.741 -6.279 1.00 56.25 100 ASN A N 1
ATOM 799 C CA . ASN A 1 100 ? 15.692 -14.746 -7.642 1.00 56.25 100 ASN A CA 1
ATOM 800 C C . ASN A 1 100 ? 16.618 -13.547 -7.937 1.00 56.25 100 ASN A C 1
ATOM 802 O O . ASN A 1 100 ? 16.432 -12.834 -8.919 1.00 56.25 100 ASN A O 1
ATOM 806 N N . GLY A 1 101 ? 17.579 -13.285 -7.044 1.00 58.62 101 GLY A N 1
ATOM 807 C CA . GLY A 1 101 ? 18.581 -12.229 -7.231 1.00 58.62 101 GLY A CA 1
ATOM 808 C C . GLY A 1 101 ? 18.092 -10.797 -6.988 1.00 58.62 101 GLY A C 1
ATOM 809 O O . GLY A 1 101 ? 18.836 -9.859 -7.256 1.00 58.62 101 GLY A O 1
ATOM 810 N N . SER A 1 102 ? 16.873 -10.594 -6.469 1.00 63.31 102 SER A N 1
ATOM 811 C CA . SER A 1 102 ? 16.379 -9.261 -6.100 1.00 63.31 102 SER A CA 1
ATOM 812 C C . SER A 1 102 ? 15.758 -9.232 -4.705 1.00 63.31 102 SER A C 1
ATOM 814 O O . SER A 1 102 ? 14.914 -10.060 -4.351 1.00 63.31 102 SER A O 1
ATOM 816 N N . ALA A 1 103 ? 16.192 -8.258 -3.911 1.00 76.69 103 ALA A N 1
ATOM 817 C CA . ALA A 1 103 ? 15.626 -7.949 -2.611 1.00 76.69 103 ALA A CA 1
ATOM 818 C C . ALA A 1 103 ? 14.390 -7.064 -2.806 1.00 76.69 103 ALA A C 1
ATOM 820 O O . ALA A 1 103 ? 14.461 -6.022 -3.455 1.00 76.69 103 ALA A O 1
ATOM 821 N N . ASN A 1 104 ? 13.234 -7.500 -2.305 1.00 80.88 104 ASN A N 1
ATOM 822 C CA . ASN A 1 104 ? 11.993 -6.746 -2.460 1.00 80.88 104 ASN A CA 1
ATOM 823 C C . ASN A 1 104 ? 11.260 -6.636 -1.129 1.00 80.88 104 ASN A C 1
ATOM 825 O O . ASN A 1 104 ? 10.739 -7.625 -0.605 1.00 80.88 104 ASN A O 1
ATOM 829 N N . ARG A 1 105 ? 11.151 -5.412 -0.607 1.00 92.12 105 ARG A N 1
ATOM 830 C CA . ARG A 1 105 ? 10.161 -5.070 0.424 1.00 92.12 105 ARG A CA 1
ATOM 831 C C . ARG A 1 105 ? 8.753 -5.143 -0.145 1.00 92.12 105 ARG A C 1
ATOM 833 O O . ARG A 1 105 ? 8.555 -5.051 -1.355 1.00 92.12 105 ARG A O 1
ATOM 840 N N . HIS A 1 106 ? 7.761 -5.284 0.726 1.00 96.06 106 HIS A N 1
ATOM 841 C CA . HIS A 1 106 ? 6.381 -5.442 0.282 1.00 96.06 106 HIS A CA 1
ATOM 842 C C . HIS A 1 106 ? 5.395 -4.655 1.122 1.00 96.06 106 HIS A C 1
ATOM 844 O O . HIS A 1 106 ? 5.638 -4.390 2.298 1.00 96.06 106 HIS A O 1
ATOM 850 N N . VAL A 1 107 ? 4.277 -4.287 0.501 1.00 98.44 107 VAL A N 1
ATOM 851 C CA . VAL A 1 107 ? 3.251 -3.438 1.104 1.00 98.44 107 VAL A CA 1
ATOM 852 C C . VAL A 1 107 ? 1.856 -3.867 0.656 1.00 98.44 107 VAL A C 1
ATOM 854 O O . VAL A 1 107 ? 1.670 -4.389 -0.447 1.00 98.44 107 VAL A O 1
ATOM 857 N N . GLY A 1 108 ? 0.872 -3.698 1.536 1.00 98.56 108 GLY A N 1
ATOM 858 C CA . GLY A 1 108 ? -0.504 -4.131 1.307 1.00 98.56 108 GLY A CA 1
ATOM 859 C C . GLY A 1 108 ? -1.452 -3.655 2.398 1.00 98.56 108 GLY A C 1
ATOM 860 O O . GLY A 1 108 ? -1.070 -2.893 3.283 1.00 98.56 108 GLY A O 1
ATOM 861 N N . PHE A 1 109 ? -2.693 -4.124 2.346 1.00 98.81 109 PHE A N 1
ATOM 862 C CA . PHE A 1 109 ? -3.745 -3.763 3.290 1.00 98.81 109 PHE A CA 1
ATOM 863 C C . PHE A 1 109 ? -4.163 -4.955 4.138 1.00 98.81 109 PHE A C 1
ATOM 865 O O . PHE A 1 109 ? -4.365 -6.051 3.617 1.00 98.81 109 PHE A O 1
ATOM 872 N N . TYR A 1 110 ? -4.383 -4.735 5.430 1.00 98.69 110 TYR A N 1
ATOM 873 C CA . TYR A 1 110 ? -5.048 -5.713 6.283 1.00 98.69 110 TYR A CA 1
ATOM 874 C C . TYR A 1 110 ? -6.569 -5.663 6.096 1.00 98.69 110 TYR A C 1
ATOM 876 O O . TYR A 1 110 ? -7.163 -4.585 6.096 1.00 98.69 110 TYR A O 1
ATOM 884 N N . LEU A 1 111 ? -7.225 -6.819 5.993 1.00 96.88 111 LEU A N 1
ATOM 885 C CA . LEU A 1 111 ? -8.679 -6.927 5.832 1.00 96.88 111 LEU A CA 1
ATOM 886 C C . LEU A 1 111 ? -9.434 -7.273 7.119 1.00 96.88 111 LEU A C 1
ATOM 888 O O . LEU A 1 111 ? -10.654 -7.116 7.158 1.00 96.88 111 LEU A O 1
ATOM 892 N N . GLY A 1 112 ? -8.736 -7.727 8.159 1.00 94.62 112 GLY A N 1
ATOM 893 C CA . GLY A 1 112 ? -9.363 -8.459 9.261 1.00 94.62 112 GLY A CA 1
ATOM 894 C C . GLY A 1 112 ? -9.343 -9.965 9.020 1.00 94.62 112 GLY A C 1
ATOM 895 O O . GLY A 1 112 ? -8.921 -10.420 7.959 1.00 94.62 112 GLY A O 1
ATOM 896 N N . GLN A 1 113 ? -9.786 -10.732 10.021 1.00 94.81 113 GLN A N 1
ATOM 897 C CA . GLN A 1 113 ? -9.878 -12.198 9.945 1.00 94.81 113 GLN A CA 1
ATOM 898 C C . GLN A 1 113 ? -8.567 -12.858 9.482 1.00 94.81 113 GLN A C 1
ATOM 900 O O . GLN A 1 113 ? -8.581 -13.802 8.705 1.00 94.81 113 GLN A O 1
ATOM 905 N N . GLN A 1 114 ? -7.424 -12.325 9.926 1.00 96.88 114 GLN A N 1
ATOM 906 C CA . GLN A 1 114 ? -6.091 -12.809 9.551 1.00 96.88 114 GLN A CA 1
ATOM 907 C C . GLN A 1 114 ? -5.753 -12.696 8.048 1.00 96.88 114 GLN A C 1
ATOM 909 O O . GLN A 1 114 ? -4.765 -13.260 7.578 1.00 96.88 114 GLN A O 1
ATOM 914 N N . MET A 1 115 ? -6.515 -11.913 7.285 1.00 98.31 115 MET A N 1
ATOM 915 C CA . MET A 1 115 ? -6.311 -11.745 5.848 1.00 98.31 115 MET A CA 1
ATOM 916 C C . MET A 1 115 ? -5.714 -10.385 5.500 1.00 98.31 115 MET A C 1
ATOM 918 O O . MET A 1 115 ? -6.011 -9.361 6.121 1.00 98.31 115 MET A O 1
ATOM 922 N N . ALA A 1 116 ? -4.910 -10.373 4.444 1.00 98.44 116 ALA A N 1
ATOM 923 C CA . ALA A 1 116 ? -4.399 -9.181 3.788 1.00 98.44 116 ALA A CA 1
ATOM 924 C C . ALA A 1 116 ? -4.637 -9.244 2.272 1.00 98.44 116 ALA A C 1
ATOM 926 O O . ALA A 1 116 ? -4.836 -10.320 1.700 1.00 98.44 116 ALA A O 1
ATOM 927 N N . ILE A 1 117 ? -4.616 -8.076 1.627 1.00 98.69 117 ILE A N 1
ATOM 928 C CA . ILE A 1 117 ? -4.523 -7.938 0.172 1.00 98.69 117 ILE A CA 1
ATOM 929 C C . ILE A 1 117 ? -3.246 -7.191 -0.164 1.00 98.69 117 ILE A C 1
ATOM 931 O O . ILE A 1 117 ? -2.981 -6.109 0.358 1.00 98.69 117 ILE A O 1
ATOM 935 N N . SER A 1 118 ? -2.485 -7.747 -1.092 1.00 97.62 118 SER A N 1
ATOM 936 C CA . SER A 1 118 ? -1.308 -7.107 -1.660 1.00 97.62 118 SER A CA 1
ATOM 937 C C . SER A 1 118 ? -1.101 -7.578 -3.098 1.00 97.62 118 SER A C 1
ATOM 939 O O . SER A 1 118 ? -1.785 -8.495 -3.563 1.00 97.62 118 SER A O 1
ATOM 941 N N . ASN A 1 119 ? -0.169 -6.957 -3.821 1.00 96.94 119 ASN A N 1
ATOM 942 C CA . ASN A 1 119 ? 0.207 -7.450 -5.143 1.00 96.94 119 ASN A CA 1
ATOM 943 C C . ASN A 1 119 ? 0.884 -8.827 -5.041 1.00 96.94 119 ASN A C 1
ATOM 945 O O . ASN A 1 119 ? 1.841 -8.996 -4.288 1.00 96.94 119 ASN A O 1
ATOM 949 N N . MET A 1 120 ? 0.423 -9.802 -5.820 1.00 94.50 120 MET A N 1
ATOM 950 C CA . MET A 1 120 ? 1.049 -11.119 -5.907 1.00 94.50 120 MET A CA 1
ATOM 951 C C . MET A 1 120 ? 1.897 -11.185 -7.177 1.00 94.50 120 MET A C 1
ATOM 953 O O . MET A 1 120 ? 1.343 -11.331 -8.265 1.00 94.50 120 MET A O 1
ATOM 957 N N . ALA A 1 121 ? 3.226 -11.117 -7.048 1.00 91.56 121 ALA A N 1
ATOM 958 C CA . ALA A 1 121 ? 4.143 -11.079 -8.195 1.00 91.56 121 ALA A CA 1
ATOM 959 C C . ALA A 1 121 ? 3.934 -12.249 -9.177 1.00 91.56 121 ALA A C 1
ATOM 961 O O . ALA A 1 121 ? 3.888 -12.036 -10.385 1.00 91.56 121 ALA A O 1
ATOM 962 N N . SER A 1 122 ? 3.697 -13.465 -8.669 1.00 91.81 122 SER A N 1
ATOM 963 C CA . SER A 1 122 ? 3.415 -14.651 -9.495 1.00 91.81 122 SER A CA 1
ATOM 964 C C . SER A 1 122 ? 2.112 -14.557 -10.291 1.00 91.81 122 SER A C 1
ATOM 966 O O . SER A 1 122 ? 2.003 -15.144 -11.362 1.00 91.81 122 SER A O 1
ATOM 968 N N . LYS A 1 123 ? 1.120 -13.810 -9.792 1.00 94.50 123 LYS A N 1
ATOM 969 C CA . LYS A 1 123 ? -0.177 -13.611 -10.459 1.00 94.50 123 LYS A CA 1
ATOM 970 C C . LYS A 1 123 ? -0.266 -12.282 -11.212 1.00 94.50 123 LYS A C 1
ATOM 972 O O . LYS A 1 123 ? -1.261 -12.068 -11.907 1.00 94.50 123 LYS A O 1
ATOM 977 N N . ARG A 1 124 ? 0.729 -11.397 -11.054 1.00 96.62 124 ARG A N 1
ATOM 978 C CA . ARG A 1 124 ? 0.807 -10.062 -11.675 1.00 96.62 124 ARG A CA 1
ATOM 979 C C . ARG A 1 124 ? -0.440 -9.200 -11.411 1.00 96.62 124 ARG A C 1
ATOM 981 O O . ARG A 1 124 ? -0.915 -8.493 -12.302 1.00 96.62 124 ARG A O 1
ATOM 988 N N . LYS A 1 125 ? -1.036 -9.351 -10.218 1.00 98.06 125 LYS A N 1
ATOM 989 C CA . LYS A 1 125 ? -2.287 -8.692 -9.793 1.00 98.06 125 LYS A CA 1
ATOM 990 C C . LYS A 1 125 ? -2.464 -8.708 -8.262 1.00 98.06 125 LYS A C 1
ATOM 992 O O . LYS A 1 125 ? -1.878 -9.576 -7.602 1.00 98.06 125 LYS A O 1
ATOM 997 N N . PRO A 1 126 ? -3.307 -7.832 -7.676 1.00 98.50 126 PRO A N 1
ATOM 998 C CA . PRO A 1 126 ? -3.668 -7.912 -6.263 1.00 98.50 126 PRO A CA 1
ATOM 999 C C . PRO A 1 126 ? -4.386 -9.220 -5.920 1.00 98.50 126 PRO A C 1
ATOM 1001 O O . PRO A 1 126 ? -5.258 -9.687 -6.659 1.00 98.50 126 PRO A O 1
ATOM 1004 N N . GLY A 1 127 ? -4.051 -9.799 -4.770 1.00 98.31 127 GLY A N 1
ATOM 1005 C CA . GLY A 1 127 ? -4.641 -11.044 -4.295 1.00 98.31 127 GLY A CA 1
ATOM 1006 C C . GLY A 1 127 ? -4.682 -11.146 -2.776 1.00 98.31 127 GLY A C 1
ATOM 1007 O O . GLY A 1 127 ? -3.994 -10.415 -2.064 1.00 98.31 127 GLY A O 1
ATOM 1008 N N . ARG A 1 128 ? -5.533 -12.053 -2.287 1.00 98.19 128 ARG A N 1
ATOM 1009 C CA . ARG A 1 128 ? -5.714 -12.332 -0.857 1.00 98.19 128 ARG A CA 1
ATOM 1010 C C . ARG A 1 128 ? -4.699 -13.362 -0.372 1.00 98.19 128 ARG A C 1
ATOM 1012 O O . ARG A 1 128 ? -4.440 -14.341 -1.066 1.00 98.19 128 ARG A O 1
ATOM 1019 N N . HIS A 1 129 ? -4.177 -13.159 0.831 1.00 97.56 129 HIS A N 1
ATOM 1020 C CA . HIS A 1 129 ? -3.306 -14.107 1.528 1.00 97.56 129 HIS A CA 1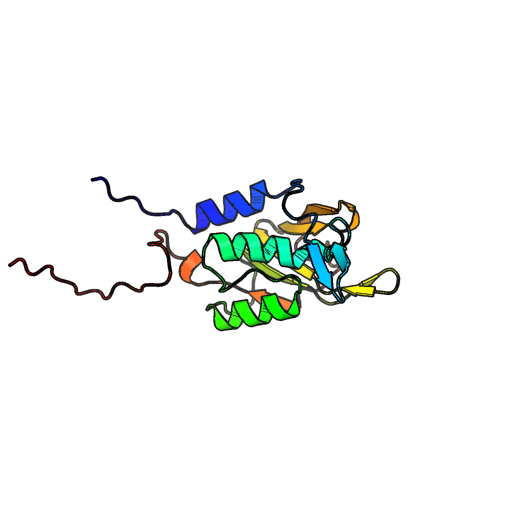
ATOM 1021 C C . HIS A 1 129 ? -3.358 -13.865 3.043 1.00 97.56 129 HIS A C 1
ATOM 1023 O O . HIS A 1 129 ? -3.867 -12.836 3.493 1.00 97.56 129 HIS A O 1
ATOM 1029 N N . HIS A 1 130 ? -2.814 -14.793 3.833 1.00 98.00 130 HIS A N 1
ATOM 1030 C CA . HIS A 1 130 ? -2.655 -14.587 5.272 1.00 98.00 130 HIS A CA 1
ATOM 1031 C C . HIS A 1 130 ? -1.745 -13.384 5.546 1.00 98.00 130 HIS A C 1
ATOM 1033 O O . HIS A 1 130 ? -0.718 -13.216 4.881 1.00 98.00 130 HIS A O 1
ATOM 1039 N N . TRP A 1 131 ? -2.083 -12.553 6.530 1.00 97.44 131 TRP A N 1
ATOM 1040 C CA . TRP A 1 131 ? -1.373 -11.292 6.781 1.00 97.44 131 TRP A CA 1
ATOM 1041 C C . TRP A 1 131 ? 0.088 -11.461 7.238 1.00 97.44 131 TRP A C 1
ATOM 1043 O O . TRP A 1 131 ? 0.887 -10.555 7.032 1.00 97.44 131 TRP A O 1
ATOM 1053 N N . THR A 1 132 ? 0.462 -12.625 7.779 1.00 95.88 132 THR A N 1
ATOM 1054 C CA . THR A 1 132 ? 1.862 -13.007 8.085 1.00 95.88 132 THR A CA 1
ATOM 1055 C C . THR A 1 132 ? 2.486 -13.935 7.039 1.00 95.88 132 THR A C 1
ATOM 1057 O O . THR A 1 132 ? 3.536 -14.524 7.281 1.00 95.88 132 THR A O 1
ATOM 1060 N N . TYR A 1 133 ? 1.822 -14.140 5.894 1.00 94.31 133 TYR A N 1
ATOM 1061 C CA . TYR A 1 133 ? 2.192 -15.174 4.920 1.00 94.31 133 TYR A CA 1
ATOM 1062 C C . TYR A 1 133 ? 2.321 -16.568 5.560 1.00 94.31 133 TYR A C 1
ATOM 1064 O O . TYR A 1 133 ? 3.274 -17.283 5.284 1.00 94.31 133 TYR A O 1
ATOM 1072 N N . ASN A 1 134 ? 1.393 -16.949 6.445 1.00 95.38 134 ASN A N 1
ATOM 1073 C CA . ASN A 1 134 ? 1.491 -18.178 7.249 1.00 95.38 134 ASN A CA 1
ATOM 1074 C C . ASN A 1 134 ? 2.831 -18.270 8.005 1.00 95.38 134 ASN A C 1
ATOM 1076 O O . ASN A 1 134 ? 3.504 -19.293 7.974 1.00 95.38 134 ASN A O 1
ATOM 1080 N N . ASN A 1 135 ? 3.238 -17.161 8.630 1.00 93.69 135 ASN A N 1
ATOM 1081 C CA . ASN A 1 135 ? 4.523 -16.975 9.317 1.00 93.69 135 ASN A CA 1
ATOM 1082 C C . ASN A 1 135 ? 5.761 -17.054 8.414 1.00 93.69 135 ASN A C 1
ATOM 1084 O O . ASN A 1 135 ? 6.881 -16.973 8.905 1.00 93.69 135 ASN A O 1
ATOM 1088 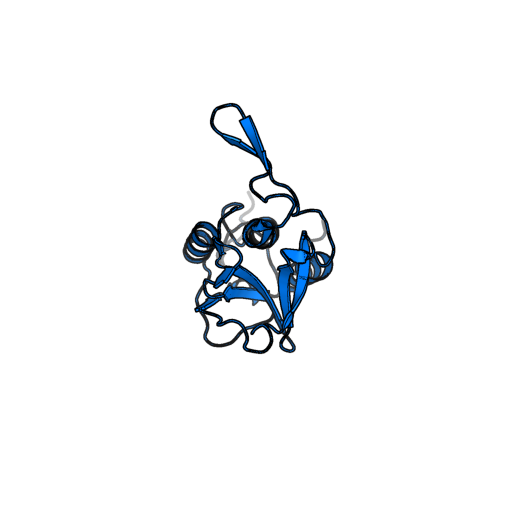N N . ALA A 1 136 ? 5.584 -17.131 7.094 1.00 92.62 136 ALA A N 1
ATOM 1089 C CA . ALA A 1 136 ? 6.698 -17.114 6.165 1.00 92.62 136 ALA A CA 1
ATOM 1090 C C . ALA A 1 136 ? 7.287 -15.714 5.974 1.00 92.62 136 ALA A C 1
ATOM 1092 O O . ALA A 1 136 ? 8.332 -15.624 5.345 1.00 92.62 136 ALA A O 1
ATOM 1093 N N . ARG A 1 137 ? 6.655 -14.619 6.423 1.00 92.94 137 ARG A N 1
ATOM 1094 C CA . ARG A 1 137 ? 7.209 -13.265 6.251 1.00 92.94 137 ARG A CA 1
ATOM 1095 C C . ARG A 1 137 ? 6.838 -12.329 7.397 1.00 92.94 137 ARG A C 1
ATOM 1097 O O . ARG A 1 137 ? 5.653 -12.151 7.692 1.00 92.94 137 ARG A O 1
ATOM 1104 N N . GLN A 1 138 ? 7.838 -11.677 7.982 1.00 94.75 138 GLN A N 1
ATOM 1105 C CA . GLN A 1 138 ? 7.656 -10.749 9.094 1.00 94.75 138 GLN A CA 1
ATOM 1106 C C . GLN A 1 138 ? 7.008 -9.429 8.647 1.00 94.75 138 GLN A C 1
ATOM 1108 O O . GLN A 1 138 ? 7.310 -8.885 7.582 1.00 94.75 138 GLN A O 1
ATOM 1113 N N . VAL A 1 139 ? 6.112 -8.896 9.483 1.00 97.00 139 VAL A N 1
ATOM 1114 C CA . VAL A 1 139 ? 5.568 -7.535 9.360 1.00 97.00 139 VAL A CA 1
ATOM 1115 C C . VAL A 1 139 ? 6.458 -6.582 10.161 1.00 97.00 139 VAL A C 1
ATOM 1117 O O . VAL A 1 139 ? 6.510 -6.677 11.383 1.00 97.00 139 VAL A O 1
ATOM 1120 N N . GLU A 1 140 ? 7.136 -5.651 9.489 1.00 97.12 140 GLU A N 1
ATOM 1121 C CA . GLU A 1 140 ? 8.026 -4.659 10.119 1.00 97.12 140 GLU A CA 1
ATOM 1122 C C . GLU A 1 140 ? 7.266 -3.435 10.646 1.00 97.12 140 GL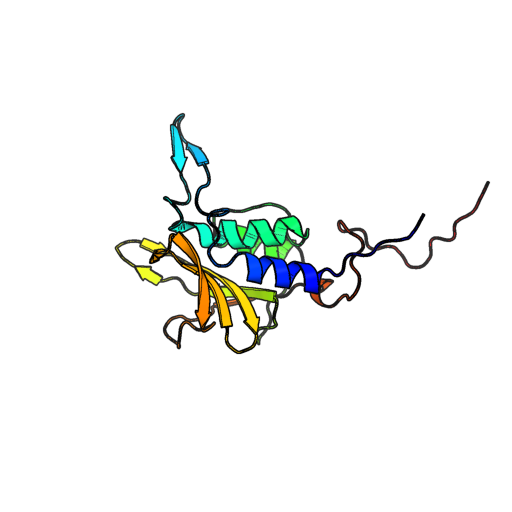U A C 1
ATOM 1124 O O . GLU A 1 140 ? 7.694 -2.762 11.589 1.00 97.12 140 GLU A O 1
ATOM 1129 N N . ALA A 1 141 ? 6.147 -3.088 10.005 1.00 97.94 141 ALA A N 1
ATOM 1130 C CA . ALA A 1 141 ? 5.335 -1.957 10.420 1.00 97.94 141 ALA A CA 1
ATOM 1131 C C . ALA A 1 141 ? 3.870 -2.107 10.013 1.00 97.94 141 ALA A C 1
ATOM 1133 O O . ALA A 1 141 ? 3.533 -2.609 8.942 1.00 97.94 141 ALA A O 1
ATOM 1134 N N . ILE A 1 142 ? 3.001 -1.584 10.873 1.00 98.56 142 ILE A N 1
ATOM 1135 C CA . ILE A 1 142 ? 1.564 -1.477 10.648 1.00 98.56 142 ILE A CA 1
ATOM 1136 C C . ILE A 1 142 ? 1.202 -0.009 10.819 1.00 98.56 142 ILE A C 1
ATOM 1138 O O . ILE A 1 142 ? 1.463 0.566 11.876 1.00 98.56 142 ILE A O 1
ATOM 1142 N N . TYR A 1 143 ? 0.602 0.595 9.800 1.00 98.69 143 TYR A N 1
ATOM 1143 C CA . TYR A 1 143 ? 0.199 1.996 9.808 1.00 98.69 143 TYR A CA 1
ATOM 1144 C C . TYR A 1 143 ? -1.322 2.145 9.822 1.00 98.69 143 TYR A C 1
ATOM 1146 O O . TYR A 1 143 ? -2.040 1.447 9.105 1.00 98.69 143 TYR A O 1
ATOM 1154 N N . TRP A 1 144 ? -1.808 3.106 10.609 1.00 98.44 144 TRP A N 1
ATOM 1155 C CA . TRP A 1 144 ? -3.218 3.486 10.687 1.00 98.44 144 TRP A CA 1
ATOM 1156 C C . TRP A 1 144 ? -3.412 4.992 10.534 1.00 98.44 144 TRP A C 1
ATOM 1158 O O . TRP A 1 144 ? -2.614 5.777 11.052 1.00 98.44 144 TRP A O 1
ATOM 1168 N N . HIS A 1 145 ? -4.493 5.374 9.855 1.00 97.75 145 HIS A N 1
ATOM 1169 C CA . HIS A 1 145 ? -4.914 6.759 9.686 1.00 97.75 145 HIS A CA 1
ATOM 1170 C C . HIS A 1 145 ? -6.141 7.053 10.548 1.00 97.75 145 HIS A C 1
ATOM 1172 O O . HIS A 1 145 ? -7.112 6.295 10.527 1.00 97.75 145 HIS A O 1
ATOM 1178 N N . SER A 1 146 ? -6.121 8.151 11.304 1.00 95.62 146 SER A N 1
ATOM 1179 C CA . SER A 1 146 ? -7.210 8.502 12.225 1.00 95.62 146 SER A CA 1
ATOM 1180 C C . SER A 1 146 ? -8.528 8.805 11.511 1.00 95.62 146 SER A C 1
ATOM 1182 O O . SER A 1 146 ? -9.582 8.506 12.068 1.00 95.62 146 SER A O 1
ATOM 1184 N N . GLU A 1 147 ? -8.502 9.303 10.271 1.00 93.94 147 GLU A N 1
ATOM 1185 C CA . GLU A 1 147 ? -9.730 9.569 9.504 1.00 93.94 147 GLU A CA 1
ATOM 1186 C C . GLU A 1 147 ? -10.540 8.304 9.211 1.00 93.94 147 GLU A C 1
ATOM 1188 O O . GLU A 1 147 ? -11.756 8.373 9.061 1.00 93.94 147 GLU A O 1
ATOM 1193 N N . LEU A 1 148 ? -9.911 7.125 9.221 1.00 94.62 148 LEU A N 1
ATOM 1194 C CA . LEU A 1 148 ? -10.622 5.854 9.081 1.00 94.62 148 LEU A CA 1
ATOM 1195 C C . LEU A 1 148 ? -11.475 5.506 10.316 1.00 94.62 148 LEU A C 1
ATOM 1197 O O . LEU A 1 148 ? -12.228 4.533 10.278 1.00 94.62 148 LEU A O 1
ATOM 1201 N N . ASN A 1 149 ? -11.374 6.263 11.413 1.00 90.81 149 ASN A N 1
ATOM 1202 C CA . ASN A 1 149 ? -12.298 6.163 12.545 1.00 90.81 149 ASN A CA 1
ATOM 1203 C C . ASN A 1 149 ? -13.577 6.985 12.324 1.00 90.81 149 ASN A C 1
ATOM 1205 O O . ASN A 1 149 ? -14.595 6.708 12.959 1.00 90.81 149 ASN A O 1
ATOM 1209 N N . ASN A 1 150 ? -13.540 7.982 11.437 1.00 77.81 150 ASN A N 1
ATOM 1210 C CA . ASN A 1 150 ? -14.663 8.881 11.230 1.00 77.81 150 ASN A CA 1
ATOM 1211 C C . ASN A 1 150 ? -15.741 8.191 10.391 1.00 77.81 150 ASN A C 1
ATOM 1213 O O . ASN A 1 150 ? -15.487 7.672 9.303 1.00 77.81 150 ASN A O 1
ATOM 1217 N N . LYS A 1 151 ? -16.981 8.212 10.891 1.00 61.25 151 LYS A N 1
ATOM 1218 C CA . LYS A 1 151 ? -18.148 7.700 10.155 1.00 61.25 151 LYS A CA 1
ATOM 1219 C C . LYS A 1 151 ? -18.533 8.596 8.969 1.00 61.25 151 LYS A C 1
ATOM 1221 O O . LYS A 1 151 ? -19.304 8.163 8.119 1.00 61.25 151 LYS A O 1
ATOM 1226 N N . GLN A 1 152 ? -18.019 9.827 8.929 1.00 59.66 152 GLN A N 1
ATOM 1227 C CA . GLN A 1 152 ? -18.332 10.855 7.939 1.00 59.66 152 GLN A CA 1
ATOM 1228 C C . GLN A 1 152 ? -17.029 11.522 7.479 1.00 59.66 152 GLN A C 1
ATOM 1230 O O . GLN A 1 152 ? -16.210 11.904 8.315 1.00 59.66 152 GLN A O 1
ATOM 1235 N N . PHE A 1 153 ? -16.834 11.639 6.166 1.00 57.06 153 PHE A N 1
ATOM 1236 C CA . PHE A 1 153 ? -15.690 12.321 5.561 1.00 57.06 153 PHE A CA 1
ATOM 1237 C C . PHE A 1 153 ? -16.182 13.436 4.644 1.00 57.06 153 PHE A C 1
ATOM 1239 O O . PHE A 1 153 ? -17.048 13.202 3.798 1.00 57.06 153 PHE A O 1
ATOM 1246 N N . ASN A 1 154 ? -15.623 14.632 4.827 1.00 56.97 154 ASN A N 1
ATOM 1247 C CA . ASN A 1 154 ? -16.062 15.851 4.144 1.00 56.97 154 ASN A CA 1
ATOM 1248 C C . ASN A 1 154 ? -15.225 16.191 2.899 1.00 56.97 154 ASN A C 1
ATOM 1250 O O . ASN A 1 154 ? -15.428 17.241 2.304 1.00 56.97 154 ASN A O 1
ATOM 1254 N N . GLY A 1 155 ? -14.319 15.303 2.474 1.00 48.72 155 GLY A N 1
ATOM 1255 C CA . GLY A 1 155 ? -13.428 15.568 1.345 1.00 48.72 155 GLY A CA 1
ATOM 1256 C C . GLY A 1 155 ? -12.270 16.508 1.705 1.00 48.72 155 GLY A C 1
ATOM 1257 O O . GLY A 1 155 ? -12.391 17.369 2.569 1.00 48.72 155 GLY A O 1
ATOM 1258 N N . ALA A 1 156 ? -11.128 16.270 1.055 1.00 45.78 156 ALA A N 1
ATOM 1259 C CA . ALA A 1 156 ? -9.905 17.079 1.032 1.00 45.78 156 ALA A CA 1
ATOM 1260 C C . ALA A 1 156 ? -9.612 17.942 2.279 1.00 45.78 156 ALA A C 1
ATOM 1262 O O . ALA A 1 156 ? -9.807 19.152 2.256 1.00 45.78 156 ALA A O 1
ATOM 1263 N N . GLY A 1 157 ? -9.066 17.333 3.338 1.00 44.88 157 GLY A N 1
ATOM 1264 C CA . GLY A 1 157 ? -8.096 17.963 4.250 1.00 44.88 157 GLY A CA 1
ATOM 1265 C C . GLY A 1 157 ? -8.471 19.249 5.004 1.00 44.88 157 GLY A C 1
ATOM 1266 O O . GLY A 1 157 ? -7.632 19.752 5.749 1.00 44.88 157 GLY A O 1
ATOM 1267 N N . LYS A 1 158 ? -9.684 19.792 4.877 1.00 39.78 158 LYS A N 1
ATOM 1268 C CA . LYS A 1 158 ? -10.130 20.937 5.673 1.00 39.78 158 LYS A CA 1
ATOM 1269 C C . LYS A 1 158 ? -10.819 20.428 6.934 1.00 39.78 158 LYS A C 1
ATOM 1271 O O . LYS A 1 158 ? -11.930 19.900 6.893 1.00 39.78 158 LYS A O 1
ATOM 1276 N N . LYS A 1 159 ? -10.143 20.597 8.074 1.00 37.12 159 LYS A N 1
ATOM 1277 C CA . LYS A 1 159 ? -10.829 20.682 9.367 1.00 37.12 159 LYS A CA 1
ATOM 1278 C C . LYS A 1 159 ? -11.769 21.883 9.276 1.00 37.12 159 LYS A C 1
ATOM 1280 O O . LYS A 1 159 ? -11.296 22.989 9.049 1.00 37.12 159 LYS A O 1
ATOM 1285 N N . LEU A 1 160 ? -13.069 21.651 9.409 1.00 40.62 160 LEU A N 1
ATOM 1286 C CA . LEU A 1 160 ? -14.004 22.731 9.699 1.00 40.62 160 LEU A CA 1
ATOM 1287 C C . LEU A 1 160 ? -13.850 23.057 11.182 1.00 40.62 160 LEU A C 1
ATOM 1289 O O . LEU A 1 160 ? -13.938 22.152 12.021 1.00 40.62 160 LEU A O 1
ATOM 1293 N N . ASP A 1 161 ? -13.544 24.318 11.466 1.00 40.94 161 ASP A N 1
ATOM 1294 C CA . ASP A 1 161 ? -13.588 24.855 12.818 1.00 40.94 161 ASP A CA 1
ATOM 1295 C C . ASP A 1 161 ? -15.043 24.876 13.298 1.00 40.94 161 ASP A C 1
ATOM 1297 O O . ASP A 1 161 ? -15.975 24.954 12.493 1.00 40.94 161 ASP A O 1
ATOM 1301 N N . LYS A 1 162 ? -15.258 24.715 14.603 1.00 42.84 162 LYS A N 1
ATOM 1302 C CA . LYS A 1 162 ? -16.592 24.430 15.161 1.00 42.84 162 LYS A CA 1
ATOM 1303 C C . LYS A 1 162 ? -17.575 25.609 15.117 1.00 42.84 162 LYS A C 1
ATOM 1305 O O . LYS A 1 162 ? -18.742 25.388 15.423 1.00 42.84 162 LYS A O 1
ATOM 1310 N N . ASP A 1 163 ? -17.140 26.796 14.697 1.00 50.38 163 ASP A N 1
ATOM 1311 C CA . ASP A 1 163 ? -17.845 28.049 14.986 1.00 50.38 163 ASP A CA 1
ATOM 1312 C C . ASP A 1 163 ? -18.044 28.990 13.780 1.00 50.38 163 ASP A C 1
ATOM 1314 O O . ASP A 1 163 ? -18.118 30.205 13.954 1.00 50.38 163 ASP A O 1
ATOM 1318 N N . GLU A 1 164 ? -18.197 28.488 12.551 1.00 42.56 164 GLU A N 1
ATOM 1319 C CA . GLU A 1 164 ? -18.650 29.358 11.450 1.00 42.56 164 GLU A CA 1
ATOM 1320 C C . GLU A 1 164 ? -20.175 29.545 11.492 1.00 42.56 164 GLU A C 1
ATOM 1322 O O . GLU A 1 164 ? -20.955 28.823 10.867 1.00 42.56 164 GLU A O 1
ATOM 1327 N N . LYS A 1 165 ? -20.600 30.554 12.262 1.00 39.22 165 LYS A N 1
ATOM 1328 C CA . LYS A 1 165 ? -21.882 31.228 12.045 1.00 39.22 165 LYS A CA 1
ATOM 1329 C C . LYS A 1 165 ? -21.830 31.937 10.693 1.00 39.22 165 LYS A C 1
ATOM 1331 O O . LYS A 1 165 ? -20.966 32.776 10.462 1.00 39.22 165 LYS A O 1
ATOM 1336 N N . ILE A 1 166 ? -22.792 31.619 9.836 1.00 31.11 166 ILE A N 1
ATOM 1337 C CA . ILE A 1 1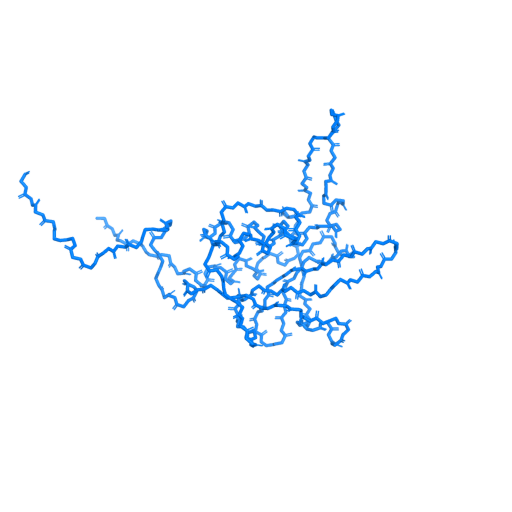66 ? -23.119 32.417 8.656 1.00 31.11 166 ILE A CA 1
ATOM 1338 C C . ILE A 1 166 ? -23.686 33.744 9.171 1.00 31.11 166 ILE A C 1
ATOM 1340 O O . ILE A 1 166 ? -24.673 33.738 9.908 1.00 31.11 166 ILE A O 1
ATOM 1344 N N . ILE A 1 167 ? -23.048 34.859 8.824 1.00 35.56 167 ILE A N 1
ATOM 1345 C CA . ILE A 1 167 ? -23.640 36.190 8.955 1.00 35.56 167 ILE A CA 1
ATOM 1346 C C . ILE A 1 167 ? -24.017 36.605 7.535 1.00 35.56 167 ILE A C 1
ATOM 1348 O O . ILE A 1 167 ? -23.134 36.794 6.700 1.00 35.56 167 ILE A O 1
ATOM 1352 N N . ASP A 1 168 ? -25.320 36.658 7.267 1.00 39.19 168 ASP A N 1
ATOM 1353 C CA . ASP A 1 168 ? -25.877 37.289 6.072 1.00 39.19 168 ASP A CA 1
ATOM 1354 C C . ASP A 1 168 ? -25.7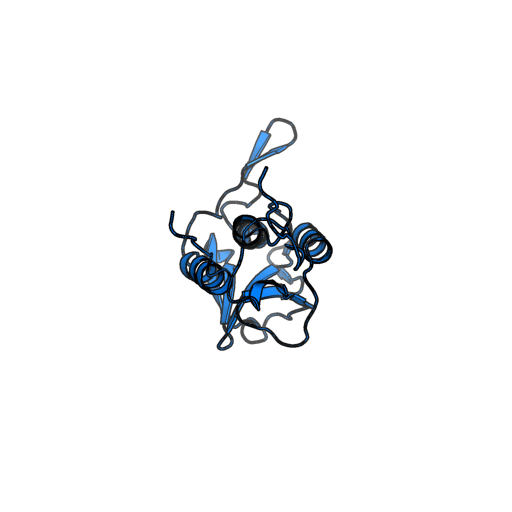09 38.811 6.176 1.00 39.19 168 ASP A C 1
ATOM 1356 O O . ASP A 1 168 ? -26.132 39.415 7.167 1.00 39.19 168 ASP A O 1
ATOM 1360 N N . SER A 1 169 ? -25.146 39.410 5.126 1.00 41.59 169 SER A N 1
ATOM 1361 C CA . SER A 1 169 ? -25.570 40.695 4.547 1.00 41.59 169 SER A CA 1
ATOM 1362 C C . SER A 1 169 ? -24.983 40.841 3.149 1.00 41.59 169 SER A C 1
ATOM 1364 O O . SER A 1 169 ? -23.733 40.798 3.061 1.00 41.59 169 SER A O 1
#

Secondary structure (DSSP, 8-state):
-----B-HHHHHHHHHHHTTT-STTS--EEEETTEEEETTTTTTTTHHHHHHHHHHHTTSSSS--SSHHHHHHHHHHTT-EE-SS--TTPEEEEEEEEETTEEEEEEEEEEETTEEEEEEGGGTEEEEEETTTTTTS-EEEEEE-GGGG-S-B-STT-PPPTT------